Protein AF-A0A1E7PU92-F1 (afdb_monomer_lite)

Foldseek 3Di:
DDPDDDDDDPDDDDDDDPDDDDDDDPDDDDDDDPDDDDDDDPPDDDDDDPPDDDDDDPPDDDDDDPAKDWDDDPRWIWMQGPVGIDTDDPDDDDPPDPDD

Radius of gyration: 20.49 Å; chains: 1; bounding box: 46×32×55 Å

Structure (mmCIF, N/CA/C/O backbone):
data_AF-A0A1E7PU92-F1
#
_entry.id   AF-A0A1E7PU92-F1
#
loop_
_atom_site.group_PDB
_atom_site.id
_atom_site.type_symbol
_atom_site.label_atom_id
_atom_site.label_alt_id
_atom_site.label_comp_id
_atom_site.label_asym_id
_atom_site.label_entity_id
_atom_site.label_seq_id
_atom_site.pdbx_PDB_ins_code
_atom_site.Cartn_x
_atom_site.Cartn_y
_atom_site.Cartn_z
_atom_site.occupancy
_atom_site.B_iso_or_equiv
_atom_site.auth_seq_id
_atom_site.auth_comp_id
_atom_site.auth_asym_id
_atom_site.auth_atom_id
_atom_site.pdbx_PDB_model_num
ATOM 1 N N . MET A 1 1 ? 25.899 -20.677 -17.286 1.00 49.56 1 MET A N 1
ATOM 2 C CA . MET A 1 1 ? 25.690 -19.402 -18.004 1.00 49.56 1 MET A CA 1
ATOM 3 C C . MET A 1 1 ? 24.674 -18.627 -17.184 1.00 49.56 1 MET A C 1
ATOM 5 O O . MET A 1 1 ? 23.620 -19.192 -16.917 1.00 49.56 1 MET A O 1
ATOM 9 N N . ALA A 1 2 ? 25.016 -17.440 -16.683 1.00 72.69 2 ALA A N 1
ATOM 10 C CA . ALA A 1 2 ? 24.050 -16.575 -16.006 1.00 72.69 2 ALA A CA 1
ATOM 11 C C . ALA A 1 2 ? 23.199 -15.888 -17.087 1.00 72.69 2 ALA A C 1
ATOM 13 O O . ALA A 1 2 ? 23.751 -15.305 -18.019 1.00 72.69 2 ALA A O 1
ATOM 14 N N . ASN A 1 3 ? 21.878 -16.050 -17.026 1.00 85.88 3 ASN A N 1
ATOM 15 C CA . ASN A 1 3 ? 20.943 -15.521 -18.022 1.00 85.88 3 ASN A CA 1
ATOM 16 C C . ASN A 1 3 ? 20.388 -14.180 -17.530 1.00 85.88 3 ASN A C 1
ATOM 18 O O . ASN A 1 3 ? 19.196 -14.048 -17.255 1.00 85.88 3 ASN A O 1
ATOM 22 N N . ASP A 1 4 ? 21.283 -13.208 -17.381 1.00 94.19 4 ASP A N 1
ATOM 23 C CA . ASP A 1 4 ? 20.965 -11.915 -16.783 1.00 94.19 4 ASP A CA 1
ATOM 24 C C . ASP A 1 4 ? 20.470 -10.920 -17.841 1.00 94.19 4 ASP A C 1
ATOM 26 O O . ASP A 1 4 ? 20.942 -10.892 -18.980 1.00 94.19 4 ASP A O 1
ATOM 30 N N . ARG A 1 5 ? 19.543 -10.042 -17.449 1.00 94.06 5 ARG A N 1
ATOM 31 C CA . ARG A 1 5 ? 19.101 -8.896 -18.254 1.00 94.06 5 ARG A CA 1
ATOM 32 C C . ARG A 1 5 ? 19.315 -7.612 -17.463 1.00 94.06 5 ARG A C 1
ATOM 34 O O . ARG A 1 5 ? 18.754 -7.452 -16.385 1.00 94.06 5 ARG A O 1
ATOM 41 N N . ILE A 1 6 ? 20.060 -6.669 -18.039 1.00 96.19 6 ILE A N 1
ATOM 42 C CA . ILE A 1 6 ? 20.330 -5.348 -17.454 1.00 96.19 6 ILE A CA 1
ATOM 43 C C . ILE A 1 6 ? 19.906 -4.275 -18.458 1.00 96.19 6 ILE A C 1
ATOM 45 O O . ILE A 1 6 ? 20.300 -4.316 -19.622 1.00 96.19 6 ILE A O 1
ATOM 49 N N . SER A 1 7 ? 19.120 -3.297 -18.011 1.00 96.62 7 SER A N 1
ATOM 50 C CA . SER A 1 7 ? 18.680 -2.162 -18.829 1.00 96.62 7 SER A CA 1
ATOM 51 C C . SER A 1 7 ? 18.908 -0.842 -18.103 1.00 96.62 7 SER A C 1
ATOM 53 O O . SER A 1 7 ? 18.672 -0.745 -16.901 1.00 96.62 7 SER A O 1
ATOM 55 N N . ARG A 1 8 ? 19.324 0.195 -18.839 1.00 97.75 8 ARG A N 1
ATOM 56 C CA . ARG A 1 8 ? 19.471 1.561 -18.321 1.00 97.75 8 ARG A CA 1
ATOM 57 C C . ARG A 1 8 ? 18.827 2.561 -19.270 1.00 97.75 8 ARG A C 1
ATOM 59 O O . ARG A 1 8 ? 19.251 2.688 -20.415 1.00 97.75 8 ARG A O 1
ATOM 66 N N . ILE A 1 9 ? 17.875 3.327 -18.753 1.00 97.69 9 ILE A N 1
ATOM 67 C CA . ILE A 1 9 ? 17.216 4.425 -19.461 1.00 97.69 9 ILE A CA 1
ATOM 68 C C . ILE A 1 9 ? 17.702 5.725 -18.815 1.00 97.69 9 ILE A C 1
ATOM 70 O O . ILE A 1 9 ? 17.707 5.851 -17.595 1.00 97.69 9 ILE A O 1
ATOM 74 N N . LYS A 1 10 ? 18.226 6.658 -19.618 1.00 97.88 10 LYS A N 1
ATOM 75 C CA . LYS A 1 10 ? 18.840 7.903 -19.107 1.00 97.88 10 LYS A CA 1
ATOM 76 C C . LYS A 1 10 ? 17.839 9.038 -18.892 1.00 97.88 10 LYS A C 1
ATOM 78 O O . LYS A 1 10 ? 18.182 10.005 -18.225 1.00 97.88 10 LYS A O 1
ATOM 83 N N . ASN A 1 11 ? 16.665 8.936 -19.508 1.00 98.19 11 ASN A N 1
ATOM 84 C CA . ASN A 1 11 ? 15.615 9.944 -19.451 1.00 98.19 11 ASN A CA 1
ATOM 85 C C . ASN A 1 11 ? 14.304 9.263 -19.024 1.00 98.19 11 ASN A C 1
ATOM 87 O O . ASN A 1 11 ? 14.287 8.624 -17.977 1.00 98.19 11 ASN A O 1
ATOM 91 N N . ASN A 1 12 ? 13.250 9.319 -19.840 1.00 98.25 12 ASN A N 1
ATOM 92 C CA . ASN A 1 12 ? 11.941 8.779 -19.483 1.00 98.25 12 ASN A CA 1
ATOM 93 C C . ASN A 1 12 ? 11.724 7.363 -20.023 1.00 98.25 12 ASN A C 1
ATOM 95 O O . ASN A 1 12 ? 12.120 7.056 -21.149 1.00 98.25 12 ASN A O 1
ATOM 99 N N . ASP A 1 13 ? 11.042 6.544 -19.228 1.00 97.94 13 ASP A N 1
ATOM 100 C CA . ASP A 1 13 ? 10.445 5.278 -19.644 1.00 97.94 13 ASP A CA 1
ATOM 101 C C . ASP A 1 13 ? 8.929 5.384 -19.468 1.00 97.94 13 ASP A C 1
ATOM 103 O O . ASP A 1 13 ? 8.449 5.766 -18.397 1.00 97.94 13 ASP A O 1
ATOM 107 N N . HIS A 1 14 ? 8.180 5.083 -20.522 1.00 97.44 14 HIS A N 1
ATOM 108 C CA . HIS A 1 14 ? 6.724 5.100 -20.510 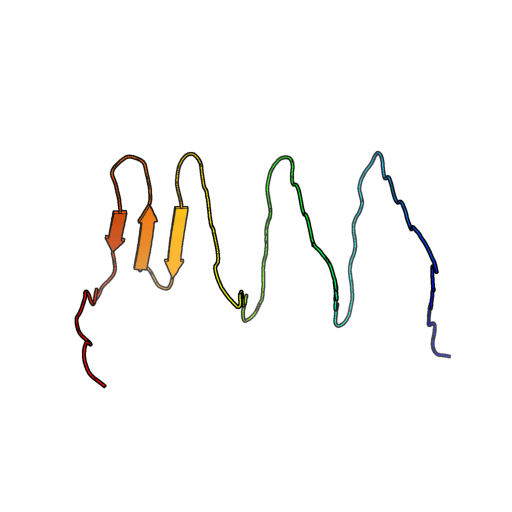1.00 97.44 14 HIS A CA 1
ATOM 109 C C . HIS A 1 14 ? 6.230 3.740 -20.982 1.00 97.44 14 HIS A C 1
ATOM 111 O O . HIS A 1 14 ? 6.523 3.318 -22.099 1.00 97.44 14 HIS A O 1
ATOM 117 N N . LEU A 1 15 ? 5.438 3.080 -20.142 1.00 97.06 15 LEU A N 1
ATOM 118 C CA . LEU A 1 15 ? 4.788 1.824 -20.475 1.00 97.06 15 LEU A CA 1
ATOM 119 C C . LEU A 1 15 ? 3.275 2.000 -20.386 1.00 97.06 15 LEU A C 1
ATOM 121 O O . LEU A 1 15 ? 2.750 2.478 -19.383 1.00 97.06 15 LEU A O 1
ATOM 125 N N . SER A 1 16 ? 2.575 1.577 -21.430 1.00 97.88 16 SER A N 1
ATOM 126 C CA . SER A 1 16 ? 1.122 1.433 -21.446 1.00 97.88 16 SER A CA 1
ATOM 127 C C . SER A 1 16 ? 0.790 0.015 -21.884 1.00 97.88 16 SER A C 1
ATOM 129 O O . SER A 1 16 ? 1.436 -0.530 -22.779 1.00 97.88 16 SER A O 1
ATOM 131 N N . VAL A 1 17 ? -0.172 -0.598 -21.206 1.00 98.31 17 VAL A N 1
ATOM 132 C CA . VAL A 1 17 ? -0.641 -1.953 -21.490 1.00 98.31 17 VAL A CA 1
ATOM 133 C C . VAL A 1 17 ? -2.161 -1.886 -21.493 1.00 98.31 17 VAL A C 1
ATOM 135 O O . VAL A 1 17 ? -2.749 -1.601 -20.457 1.00 98.31 17 VAL A O 1
ATOM 138 N N . ASP A 1 18 ? -2.783 -2.124 -22.648 1.00 98.38 18 ASP A N 1
ATOM 139 C CA . ASP A 1 18 ? -4.247 -2.051 -22.792 1.00 98.38 18 ASP A CA 1
ATOM 140 C C . ASP A 1 18 ? -4.961 -3.261 -22.169 1.00 98.38 18 ASP A C 1
ATOM 142 O O . ASP A 1 18 ? -6.148 -3.205 -21.857 1.00 98.38 18 ASP A O 1
ATOM 146 N N . GLY A 1 19 ? -4.234 -4.370 -22.013 1.00 98.12 19 GLY A N 1
ATOM 147 C CA . GLY A 1 19 ? -4.706 -5.592 -21.370 1.00 98.12 19 GLY A CA 1
ATOM 148 C C . GLY A 1 19 ? -4.067 -5.817 -20.001 1.00 98.12 19 GLY A C 1
ATOM 149 O O . GLY A 1 19 ? -3.811 -4.891 -19.237 1.00 98.12 19 GLY A O 1
ATOM 150 N N . ASP A 1 20 ? -3.765 -7.079 -19.703 1.00 98.19 20 ASP A N 1
ATOM 151 C CA . ASP A 1 20 ? -3.218 -7.470 -18.407 1.00 98.19 20 ASP A CA 1
ATOM 152 C C . ASP A 1 20 ? -1.693 -7.326 -18.345 1.00 98.19 20 ASP A C 1
ATOM 154 O O . ASP A 1 20 ? -0.962 -7.834 -19.200 1.00 98.19 20 ASP A O 1
ATOM 158 N N . ARG A 1 21 ? -1.194 -6.763 -17.241 1.00 98.00 21 ARG A N 1
ATOM 159 C CA . ARG A 1 21 ? 0.200 -6.923 -16.813 1.00 98.00 21 ARG A CA 1
ATOM 160 C C . ARG A 1 21 ? 0.247 -7.854 -15.602 1.00 98.00 21 ARG A C 1
ATOM 162 O O . ARG A 1 21 ? -0.327 -7.547 -14.564 1.00 98.00 21 ARG A O 1
ATOM 169 N N . ARG A 1 22 ? 0.962 -8.975 -15.725 1.00 98.06 22 ARG A N 1
ATOM 170 C CA . ARG A 1 22 ? 1.267 -9.898 -14.619 1.00 98.06 22 ARG A CA 1
ATOM 171 C C . ARG A 1 22 ? 2.778 -10.035 -14.486 1.00 98.06 22 ARG A C 1
ATOM 173 O O . ARG A 1 22 ? 3.471 -10.158 -15.493 1.00 98.06 22 ARG A O 1
ATOM 180 N N . GLU A 1 23 ? 3.275 -10.014 -13.258 1.00 97.44 23 GLU A N 1
ATOM 181 C CA . GLU A 1 23 ? 4.700 -10.114 -12.945 1.00 97.44 23 GLU A CA 1
ATOM 182 C C . GLU A 1 23 ? 4.896 -11.137 -11.825 1.00 97.44 23 GLU A C 1
ATOM 184 O O . GLU A 1 23 ? 4.110 -11.187 -10.882 1.00 97.44 23 GLU A O 1
ATOM 189 N N . SER A 1 24 ? 5.915 -11.982 -11.962 1.00 97.62 24 SER A N 1
ATOM 190 C CA . SER A 1 24 ? 6.279 -12.997 -10.976 1.00 97.62 24 SER A CA 1
ATOM 191 C C . SER A 1 24 ? 7.793 -13.021 -10.856 1.00 97.62 24 SER A C 1
ATOM 193 O O . SER A 1 24 ? 8.487 -13.292 -11.837 1.00 97.62 24 SER A O 1
ATOM 195 N N . THR A 1 25 ? 8.293 -12.778 -9.652 1.00 97.56 25 THR A N 1
ATOM 196 C CA . THR A 1 25 ? 9.724 -12.792 -9.340 1.00 97.56 25 THR A CA 1
ATOM 197 C C . THR A 1 25 ? 10.005 -14.005 -8.466 1.00 97.56 25 THR A C 1
ATOM 199 O O . THR A 1 25 ? 9.403 -14.158 -7.411 1.00 97.56 25 THR A O 1
ATOM 202 N N . GLY A 1 26 ? 10.891 -14.897 -8.918 1.00 97.19 26 GLY A N 1
ATOM 203 C CA . GLY A 1 26 ? 11.240 -16.112 -8.168 1.00 97.19 26 GLY A CA 1
ATOM 204 C C . GLY A 1 26 ? 12.175 -15.876 -6.973 1.00 97.19 26 GLY A C 1
ATOM 205 O O . GLY A 1 26 ? 12.389 -16.790 -6.185 1.00 97.19 26 GLY A O 1
ATOM 206 N N . GLY A 1 27 ? 12.741 -14.674 -6.860 1.00 96.88 27 GLY A N 1
ATOM 207 C CA . GLY A 1 27 ? 13.573 -14.227 -5.745 1.00 96.88 27 GLY A CA 1
ATOM 208 C C . GLY A 1 27 ? 13.136 -12.846 -5.261 1.00 96.88 27 GLY A C 1
ATOM 209 O O . GLY A 1 27 ? 11.966 -12.483 -5.381 1.00 96.88 27 GLY A O 1
ATOM 210 N N . ASP A 1 28 ? 14.080 -12.063 -4.752 1.00 97.88 28 ASP A N 1
ATOM 211 C CA . ASP A 1 28 ? 13.777 -10.762 -4.158 1.00 97.88 28 ASP A CA 1
ATOM 212 C C . ASP A 1 28 ? 13.411 -9.701 -5.208 1.00 97.88 28 ASP A C 1
ATOM 214 O O . ASP A 1 28 ? 14.011 -9.617 -6.284 1.00 97.88 28 ASP A O 1
ATOM 218 N N . TYR A 1 29 ? 12.449 -8.842 -4.863 1.00 97.81 29 TYR A N 1
ATOM 219 C CA . TYR A 1 29 ? 12.088 -7.653 -5.631 1.00 97.81 29 TYR A CA 1
ATOM 220 C C . TYR A 1 29 ? 12.358 -6.397 -4.802 1.00 97.81 29 TYR A C 1
ATOM 222 O O . TYR A 1 29 ? 11.792 -6.222 -3.723 1.00 97.81 29 TYR A O 1
ATOM 230 N N . THR A 1 30 ? 13.178 -5.496 -5.340 1.00 97.31 30 THR A N 1
ATOM 231 C CA . THR A 1 30 ? 13.497 -4.211 -4.711 1.00 97.31 30 THR A CA 1
ATOM 232 C C . THR A 1 30 ? 13.121 -3.074 -5.646 1.00 97.31 30 THR A C 1
ATOM 234 O O . THR A 1 30 ? 13.578 -3.021 -6.787 1.00 97.31 30 THR A O 1
ATOM 237 N N . LEU A 1 31 ? 12.335 -2.128 -5.133 1.00 97.62 31 LEU A N 1
ATOM 238 C CA . LEU A 1 31 ? 11.992 -0.886 -5.814 1.00 97.62 31 LEU A CA 1
ATOM 239 C C . LEU A 1 31 ? 12.528 0.298 -5.011 1.00 97.62 31 LEU A C 1
ATOM 241 O O . LEU A 1 31 ? 12.144 0.512 -3.864 1.00 97.62 31 LEU A O 1
ATOM 245 N N . THR A 1 32 ? 13.395 1.094 -5.630 1.00 98.25 32 THR A N 1
ATOM 246 C CA . THR A 1 32 ? 13.873 2.360 -5.066 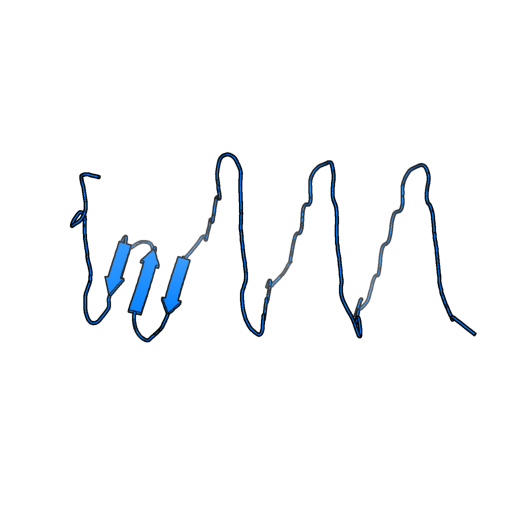1.00 98.25 32 THR A CA 1
ATOM 247 C C . THR A 1 32 ? 13.358 3.511 -5.911 1.00 98.25 32 THR A C 1
ATOM 249 O O . THR A 1 32 ? 13.594 3.561 -7.118 1.00 98.25 32 THR A O 1
ATOM 252 N N . VAL A 1 33 ? 12.672 4.454 -5.269 1.00 98.06 33 VAL A N 1
ATOM 253 C CA . VAL A 1 33 ? 12.148 5.667 -5.900 1.00 98.06 33 VAL A CA 1
ATOM 254 C C . VAL A 1 33 ? 12.697 6.867 -5.138 1.00 98.06 33 VAL A C 1
ATOM 256 O O . VAL A 1 33 ? 12.395 7.043 -3.966 1.00 98.06 33 VAL A O 1
ATOM 259 N N . ASN A 1 34 ? 13.513 7.687 -5.804 1.00 98.06 34 ASN A N 1
ATOM 260 C CA . ASN A 1 34 ? 14.113 8.881 -5.187 1.00 98.06 34 ASN A CA 1
ATOM 261 C C . ASN A 1 34 ? 13.147 10.077 -5.135 1.00 98.06 34 ASN A C 1
ATOM 263 O O . ASN A 1 34 ? 13.373 11.021 -4.386 1.00 98.06 34 ASN A O 1
ATOM 267 N N . GLY A 1 35 ? 12.114 10.057 -5.980 1.00 97.88 35 GLY A N 1
ATOM 268 C CA . GLY A 1 35 ? 11.026 11.031 -5.987 1.00 97.88 35 GLY A CA 1
ATOM 269 C C . GLY A 1 35 ? 9.760 10.446 -5.366 1.00 97.88 35 GLY A C 1
ATOM 270 O O . GLY A 1 35 ? 9.807 9.778 -4.339 1.00 97.88 35 GLY A O 1
ATOM 271 N N . ASN A 1 36 ? 8.622 10.656 -6.027 1.00 98.06 36 ASN A N 1
ATOM 272 C CA . ASN A 1 36 ? 7.328 10.164 -5.561 1.00 98.06 36 ASN A CA 1
ATOM 273 C C . ASN A 1 36 ? 6.961 8.828 -6.213 1.00 98.06 36 ASN A C 1
ATOM 275 O O . ASN A 1 36 ? 7.133 8.652 -7.420 1.00 98.06 36 ASN A O 1
ATOM 279 N N . HIS A 1 37 ? 6.372 7.927 -5.430 1.00 97.94 37 HIS A N 1
ATOM 280 C CA . HIS A 1 37 ? 5.673 6.751 -5.935 1.00 97.94 37 HIS A CA 1
ATOM 281 C C . HIS A 1 37 ? 4.163 6.980 -5.809 1.00 97.94 37 HIS A C 1
ATOM 283 O O . HIS A 1 37 ? 3.636 7.027 -4.700 1.00 97.94 37 HIS A O 1
ATOM 289 N N . HIS A 1 38 ? 3.476 7.155 -6.939 1.00 97.56 38 HIS A N 1
ATOM 290 C CA . HIS A 1 38 ? 2.018 7.260 -6.993 1.00 97.56 38 HIS A CA 1
ATOM 291 C C . HIS A 1 38 ? 1.451 5.976 -7.597 1.00 97.56 38 HIS A C 1
ATOM 293 O O . HIS A 1 38 ? 1.811 5.607 -8.714 1.00 97.56 38 HIS A O 1
ATOM 299 N N . ASN A 1 39 ? 0.577 5.305 -6.851 1.00 96.94 39 ASN A N 1
ATOM 300 C CA . ASN A 1 39 ? -0.053 4.059 -7.257 1.00 96.94 39 ASN A CA 1
ATOM 301 C C . ASN A 1 39 ? -1.572 4.224 -7.149 1.00 96.94 39 ASN A C 1
ATOM 303 O O . ASN A 1 39 ? -2.091 4.400 -6.051 1.00 96.94 39 ASN A O 1
ATOM 307 N N . GLN A 1 40 ? -2.256 4.228 -8.292 1.00 97.25 40 GLN A N 1
ATOM 308 C CA . GLN A 1 40 ? -3.701 4.415 -8.384 1.00 97.25 40 GLN A CA 1
ATOM 309 C C . GLN A 1 40 ? -4.341 3.117 -8.868 1.00 97.25 40 GLN A C 1
ATOM 311 O O . GLN A 1 40 ? -4.041 2.644 -9.964 1.00 97.25 40 GLN A O 1
ATOM 316 N N . GLN A 1 41 ? -5.252 2.558 -8.073 1.00 97.50 41 GLN A N 1
ATOM 317 C CA . GLN A 1 41 ? -6.009 1.361 -8.430 1.00 97.50 41 GLN A CA 1
ATOM 318 C C . GLN A 1 41 ? -7.480 1.710 -8.636 1.00 97.50 41 GLN A C 1
ATOM 320 O O . GLN A 1 41 ? -8.069 2.452 -7.856 1.00 97.50 41 GLN A O 1
ATOM 325 N N . GLY A 1 42 ? -8.090 1.155 -9.685 1.00 97.38 42 GLY A N 1
ATOM 326 C CA . GLY A 1 42 ? -9.508 1.390 -9.975 1.00 97.38 42 GLY A CA 1
ATOM 327 C C . GLY A 1 42 ? -10.477 0.599 -9.089 1.00 97.38 42 GLY A C 1
ATOM 328 O O . GLY A 1 42 ? -11.635 0.981 -8.990 1.00 97.38 42 GLY A O 1
ATOM 329 N N . HIS A 1 43 ? -10.021 -0.498 -8.470 1.00 96.88 43 HIS A N 1
ATOM 330 C CA . HIS A 1 43 ? -10.875 -1.398 -7.682 1.00 96.88 43 HIS A CA 1
ATOM 331 C C . HIS A 1 43 ? -10.295 -1.707 -6.298 1.00 96.88 43 HIS A C 1
ATOM 333 O O . HIS A 1 43 ? -10.916 -1.377 -5.294 1.00 96.88 43 HIS A O 1
ATOM 339 N N . ALA A 1 44 ? -9.125 -2.352 -6.228 1.00 96.56 44 ALA A N 1
ATOM 340 C CA . ALA A 1 44 ? -8.537 -2.783 -4.962 1.00 96.56 44 ALA A CA 1
ATOM 341 C C . ALA A 1 44 ? -7.006 -2.844 -5.018 1.00 96.56 44 ALA A C 1
ATOM 343 O O . ALA A 1 44 ? -6.419 -3.090 -6.073 1.00 96.56 44 ALA A O 1
ATOM 344 N N . GLN A 1 45 ? -6.383 -2.690 -3.849 1.00 97.31 45 GLN A N 1
ATOM 345 C CA . GLN A 1 45 ? -4.989 -3.032 -3.589 1.00 97.31 45 GLN A CA 1
ATOM 346 C C . GLN A 1 45 ? -4.968 -4.193 -2.588 1.00 97.31 45 GLN A C 1
ATOM 348 O O . GLN A 1 45 ? -5.432 -4.048 -1.460 1.00 97.31 45 GLN A O 1
ATOM 353 N N . LEU A 1 46 ? -4.446 -5.344 -3.011 1.00 97.62 46 LEU A N 1
ATOM 354 C CA . LEU A 1 46 ? -4.321 -6.543 -2.181 1.00 97.62 46 LEU A CA 1
ATOM 355 C C . LEU A 1 46 ? -2.838 -6.794 -1.907 1.00 97.62 46 LEU A C 1
ATOM 357 O O . LEU A 1 46 ? -2.041 -6.823 -2.844 1.00 97.62 46 LEU A O 1
ATOM 361 N N . ILE A 1 47 ? -2.470 -6.951 -0.636 1.00 97.00 47 ILE A N 1
ATOM 362 C CA . ILE A 1 47 ? -1.098 -7.251 -0.217 1.00 97.00 47 ILE A CA 1
ATOM 363 C C . ILE A 1 47 ? -1.137 -8.467 0.700 1.00 97.00 47 ILE A C 1
ATOM 365 O O . ILE A 1 47 ? -1.797 -8.444 1.736 1.00 97.00 47 ILE A O 1
ATOM 369 N N . GLU A 1 48 ? -0.385 -9.498 0.334 1.00 97.19 48 GLU A N 1
ATOM 370 C CA . GLU A 1 48 ? -0.135 -10.668 1.165 1.00 97.19 48 GLU A CA 1
ATOM 371 C C . GLU A 1 48 ? 1.368 -10.768 1.424 1.00 97.19 48 GLU A C 1
ATOM 373 O O 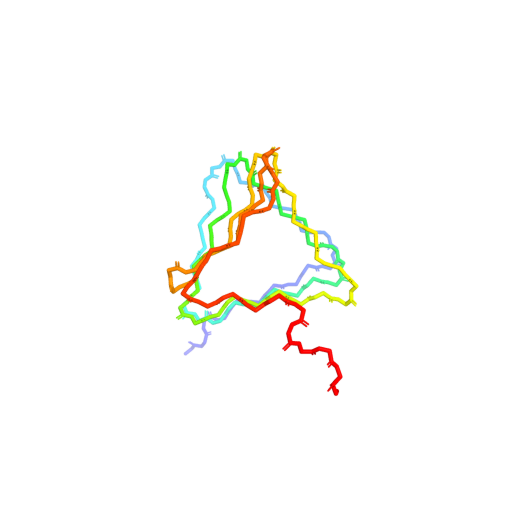. GLU A 1 48 ? 2.177 -10.711 0.498 1.00 97.19 48 GLU A O 1
ATOM 378 N N . ALA A 1 49 ? 1.746 -10.895 2.693 1.00 97.50 49 ALA A N 1
ATOM 379 C CA . ALA A 1 49 ? 3.127 -11.094 3.104 1.00 97.50 49 ALA A CA 1
ATOM 380 C C . ALA A 1 49 ? 3.177 -12.230 4.123 1.00 97.50 49 ALA A C 1
ATOM 382 O O . ALA A 1 49 ? 2.432 -12.220 5.100 1.00 97.50 49 ALA A O 1
ATOM 383 N N . GLY A 1 50 ? 4.085 -13.188 3.925 1.00 97.50 50 GLY A N 1
ATOM 384 C CA . GLY A 1 50 ? 4.182 -14.361 4.800 1.00 97.50 50 GLY A CA 1
ATOM 385 C C . GLY A 1 50 ? 4.682 -14.062 6.218 1.00 97.50 50 GLY A C 1
ATOM 386 O O . GLY A 1 50 ? 4.515 -14.894 7.102 1.00 97.50 50 GLY A O 1
ATOM 387 N N . GLN A 1 51 ? 5.307 -12.901 6.444 1.00 97.19 51 GLN A N 1
ATOM 388 C CA . GLN A 1 51 ? 5.861 -12.534 7.753 1.00 97.19 51 GLN A CA 1
ATOM 389 C C . GLN A 1 51 ? 5.469 -11.121 8.185 1.00 97.19 51 GLN A C 1
ATOM 391 O O . GLN A 1 51 ? 4.924 -10.945 9.271 1.00 97.19 51 GLN A O 1
ATOM 396 N N . GLN A 1 52 ? 5.746 -10.104 7.364 1.00 96.94 52 GLN A N 1
ATOM 397 C CA . GLN A 1 52 ? 5.575 -8.714 7.781 1.00 96.94 52 GLN A CA 1
ATOM 398 C C . GLN A 1 52 ? 5.303 -7.781 6.600 1.00 96.94 52 GLN A C 1
ATOM 400 O O . GLN A 1 52 ? 5.933 -7.890 5.550 1.00 96.94 52 GLN A O 1
ATOM 405 N N . ILE A 1 53 ? 4.424 -6.805 6.832 1.00 97.69 53 ILE A N 1
ATOM 406 C CA . ILE A 1 53 ? 4.339 -5.558 6.067 1.00 97.69 53 ILE A CA 1
ATOM 407 C C . ILE A 1 53 ? 4.853 -4.443 6.984 1.00 97.69 53 ILE A C 1
ATOM 409 O O . ILE A 1 53 ? 4.406 -4.330 8.126 1.00 97.69 53 ILE A O 1
ATOM 413 N N . HIS A 1 54 ? 5.803 -3.633 6.513 1.00 96.94 54 HIS A N 1
ATOM 414 C CA . HIS A 1 54 ? 6.369 -2.522 7.281 1.00 96.94 54 HIS A CA 1
ATOM 415 C C . HIS A 1 54 ? 6.184 -1.201 6.528 1.00 96.94 54 HIS A C 1
ATOM 417 O O . HIS A 1 54 ? 6.691 -1.032 5.420 1.00 96.94 54 HIS A O 1
ATOM 423 N N . HIS A 1 55 ? 5.477 -0.255 7.150 1.00 96.81 55 HIS A N 1
ATOM 424 C CA . HIS A 1 55 ? 5.338 1.115 6.665 1.00 96.81 55 HIS A CA 1
ATOM 425 C C . HIS A 1 55 ? 6.083 2.062 7.601 1.00 96.81 55 HIS A C 1
ATOM 427 O O . HIS A 1 55 ? 5.685 2.245 8.749 1.00 96.81 55 HIS A O 1
ATOM 433 N N . GLN A 1 56 ? 7.149 2.677 7.096 1.00 97.19 56 GLN A N 1
ATOM 434 C CA . GLN A 1 56 ? 7.915 3.685 7.816 1.00 97.19 56 GLN A CA 1
ATOM 435 C C . GLN A 1 56 ? 7.853 5.007 7.054 1.00 97.19 56 GLN A C 1
ATOM 437 O O . GLN A 1 56 ? 8.180 5.069 5.870 1.00 97.19 56 GLN A O 1
ATOM 442 N N . ALA A 1 57 ? 7.461 6.071 7.749 1.00 97.38 57 ALA A N 1
ATOM 443 C CA . ALA A 1 57 ? 7.465 7.428 7.225 1.00 97.38 57 ALA A CA 1
ATOM 444 C C . ALA A 1 57 ? 8.182 8.352 8.210 1.00 97.38 57 ALA A C 1
ATOM 446 O O . ALA A 1 57 ? 7.992 8.237 9.417 1.00 97.38 57 ALA A O 1
ATOM 447 N N . GLY A 1 58 ? 8.989 9.283 7.695 1.00 97.38 58 GLY A N 1
ATOM 448 C CA . GLY A 1 58 ? 9.725 10.223 8.545 1.00 97.38 58 GLY A CA 1
ATOM 449 C C . GLY A 1 58 ? 8.832 11.243 9.258 1.00 97.38 58 GLY A C 1
ATOM 450 O O . GLY A 1 58 ? 9.188 11.704 10.333 1.00 97.38 58 GLY A O 1
ATOM 451 N N . LEU A 1 59 ? 7.681 11.595 8.669 1.00 97.88 59 LEU A N 1
ATOM 452 C CA . LEU A 1 59 ? 6.772 12.612 9.216 1.00 97.88 59 LEU A CA 1
ATOM 453 C C . LEU A 1 59 ? 5.365 12.081 9.494 1.00 97.88 59 LEU A C 1
ATOM 455 O O . LEU A 1 59 ? 4.860 12.249 10.598 1.00 97.88 59 LEU A O 1
ATOM 459 N N . LYS A 1 60 ? 4.698 11.487 8.496 1.00 96.38 60 LYS A N 1
ATOM 460 C CA . LYS A 1 60 ? 3.296 11.071 8.624 1.00 96.38 60 LYS A CA 1
ATOM 461 C C . LYS A 1 60 ? 2.947 9.885 7.738 1.00 96.38 60 LYS A C 1
ATOM 463 O O . LYS A 1 60 ? 3.456 9.769 6.626 1.00 96.38 60 LYS A O 1
ATOM 468 N N . ILE A 1 61 ? 2.003 9.085 8.219 1.00 97.44 61 ILE A N 1
ATOM 469 C CA . ILE A 1 61 ? 1.214 8.143 7.426 1.00 97.44 61 ILE A CA 1
ATOM 470 C C . ILE A 1 61 ? -0.224 8.656 7.466 1.00 97.44 61 ILE A C 1
ATOM 472 O O . ILE A 1 61 ? -0.736 8.967 8.539 1.00 97.44 61 ILE A O 1
ATOM 476 N N . VAL A 1 62 ? -0.853 8.781 6.300 1.00 97.25 62 VAL A N 1
ATOM 477 C CA . VAL A 1 62 ? -2.259 9.175 6.169 1.00 97.25 62 VAL A CA 1
ATOM 478 C C . VAL A 1 62 ? -2.996 8.018 5.506 1.00 97.25 62 VAL A C 1
ATOM 480 O O . VAL A 1 62 ? -2.591 7.576 4.433 1.00 97.25 62 VAL A O 1
ATOM 483 N N . ILE A 1 63 ? -4.042 7.521 6.166 1.00 96.62 63 ILE A N 1
ATOM 484 C CA . ILE A 1 63 ? -4.940 6.482 5.655 1.00 96.62 63 ILE A CA 1
ATOM 485 C C . ILE A 1 63 ? -6.339 7.083 5.668 1.00 96.62 63 ILE A C 1
ATOM 487 O O . ILE A 1 63 ? -6.867 7.402 6.731 1.00 96.62 63 ILE A O 1
ATOM 491 N N . GLU A 1 64 ? -6.917 7.247 4.485 1.00 95.56 64 GLU A N 1
ATOM 492 C CA . GLU A 1 64 ? -8.255 7.797 4.299 1.00 95.56 64 GLU A CA 1
ATOM 493 C C . GLU A 1 64 ? -9.144 6.739 3.655 1.00 95.56 64 GLU A C 1
ATOM 495 O O . GLU A 1 64 ? -8.773 6.111 2.663 1.00 95.56 64 GLU A O 1
ATOM 500 N N . ALA A 1 65 ? -10.330 6.554 4.221 1.00 96.44 65 ALA A N 1
ATOM 501 C CA . ALA A 1 65 ? -11.373 5.724 3.649 1.00 96.44 65 ALA A CA 1
ATOM 502 C C . ALA A 1 65 ? -12.700 6.471 3.754 1.00 96.44 65 ALA A C 1
ATOM 504 O O . ALA A 1 65 ? -12.985 7.102 4.770 1.00 96.44 65 ALA A O 1
ATOM 505 N N . GLY A 1 66 ? -13.513 6.400 2.700 1.00 95.56 66 GLY A N 1
ATOM 506 C CA . GLY A 1 66 ? -14.809 7.081 2.683 1.00 95.56 66 GLY A CA 1
ATOM 507 C C . GLY A 1 66 ? -15.836 6.457 3.628 1.00 95.56 66 GLY A C 1
ATOM 508 O O . GLY A 1 66 ? -16.703 7.162 4.130 1.00 95.56 66 GLY A O 1
ATOM 509 N N . ALA A 1 67 ? -15.742 5.146 3.865 1.00 97.00 67 ALA A N 1
ATOM 510 C CA . ALA A 1 67 ? -16.700 4.412 4.686 1.00 97.00 67 ALA A CA 1
ATOM 511 C C . ALA A 1 67 ? -16.091 3.938 6.008 1.00 97.00 67 ALA A C 1
ATOM 513 O O . ALA A 1 67 ? -16.631 4.240 7.064 1.00 97.00 67 ALA A O 1
ATOM 514 N N . GLU A 1 68 ? -14.988 3.189 5.959 1.00 97.69 68 GLU A N 1
ATOM 515 C CA . GLU A 1 68 ? -14.456 2.522 7.144 1.00 97.69 68 GLU A CA 1
ATOM 516 C C . GLU A 1 68 ? -12.954 2.241 7.018 1.00 97.69 68 GLU A C 1
ATOM 518 O O . GLU A 1 68 ? -12.476 1.857 5.949 1.00 97.69 68 GLU A O 1
ATOM 523 N N . VAL A 1 69 ? -12.227 2.376 8.129 1.00 98.00 69 VAL A N 1
ATOM 524 C CA . VAL A 1 69 ? -10.889 1.796 8.315 1.00 98.00 69 VAL A CA 1
ATOM 525 C C . VAL A 1 69 ? -10.962 0.768 9.437 1.00 98.00 69 VAL A C 1
ATOM 527 O O . VAL A 1 69 ? -11.319 1.122 10.557 1.00 98.00 69 VAL A O 1
ATOM 530 N N . THR A 1 70 ? -10.559 -0.475 9.166 1.00 97.00 70 THR A N 1
ATOM 531 C CA . THR A 1 70 ? -10.501 -1.550 10.167 1.00 97.00 70 THR A CA 1
ATOM 532 C C . THR A 1 70 ? -9.107 -2.175 10.214 1.00 97.00 70 THR A C 1
ATOM 534 O O . THR A 1 70 ? -8.552 -2.572 9.192 1.00 97.00 70 THR A O 1
ATOM 537 N N . LEU A 1 71 ? -8.548 -2.284 11.419 1.00 96.56 71 LEU A N 1
ATOM 538 C CA . LEU A 1 71 ? -7.302 -2.982 11.737 1.00 96.56 71 LEU A CA 1
ATOM 539 C C . LEU A 1 71 ? -7.641 -4.148 12.662 1.00 96.56 71 LEU A C 1
ATOM 541 O O . LEU A 1 71 ? -8.228 -3.923 13.717 1.00 96.56 71 LEU A O 1
ATOM 545 N N . GLN A 1 72 ? -7.271 -5.377 12.306 1.00 94.88 72 GLN A N 1
ATOM 546 C CA . GLN A 1 72 ? -7.612 -6.571 13.083 1.00 94.88 72 GLN A CA 1
ATOM 547 C C . GLN A 1 72 ? -6.393 -7.474 13.290 1.00 94.88 72 GLN A C 1
ATOM 549 O O . GLN A 1 72 ? -5.619 -7.701 12.364 1.00 94.88 72 GLN A O 1
ATOM 554 N N . ALA A 1 73 ? -6.240 -8.018 14.499 1.00 94.81 73 ALA A N 1
ATOM 555 C CA . ALA A 1 73 ? -5.212 -9.002 14.832 1.00 94.81 73 ALA A CA 1
ATOM 556 C C . ALA A 1 73 ? -5.642 -9.859 16.031 1.00 94.81 73 ALA A C 1
ATOM 558 O O . ALA A 1 73 ? -6.104 -9.329 17.039 1.00 94.81 73 ALA A O 1
ATOM 559 N N . GLY A 1 74 ? -5.479 -11.186 15.946 1.00 92.00 74 GLY A N 1
ATOM 560 C CA . GLY A 1 74 ? -5.688 -12.093 17.088 1.00 92.00 74 GLY A CA 1
ATOM 561 C C . GLY A 1 74 ? -7.052 -11.950 17.781 1.00 92.00 74 GLY A C 1
ATOM 562 O O . GLY A 1 74 ? -7.125 -12.008 19.005 1.00 92.00 74 GLY A O 1
ATOM 563 N N . GLY A 1 75 ? -8.120 -11.681 17.019 1.00 91.19 75 GLY A N 1
ATOM 564 C CA . GLY A 1 75 ? -9.470 -11.438 17.550 1.00 91.19 75 GLY A CA 1
ATOM 565 C C . GLY A 1 75 ? -9.709 -10.039 18.138 1.00 91.19 75 GLY A C 1
ATOM 566 O O . GLY A 1 75 ? -10.835 -9.734 18.516 1.00 91.19 75 GLY A O 1
ATOM 567 N N . SER A 1 76 ? -8.691 -9.178 18.184 1.00 96.56 76 SER A N 1
ATOM 568 C CA . SER A 1 76 ? -8.822 -7.757 18.533 1.00 96.56 76 SER A CA 1
ATOM 569 C C . SER A 1 76 ? -8.974 -6.906 17.275 1.00 96.56 76 SER A C 1
ATOM 571 O O . SER A 1 76 ? -8.422 -7.260 16.231 1.00 96.56 76 SER A O 1
ATOM 573 N N . PHE A 1 77 ? -9.675 -5.775 17.363 1.00 96.38 77 PHE A N 1
ATOM 574 C CA . PHE A 1 77 ? -9.763 -4.820 16.262 1.00 96.38 77 PHE A CA 1
ATOM 575 C C . PHE A 1 77 ? -9.865 -3.360 16.715 1.00 96.38 77 PHE A C 1
ATOM 577 O O . PHE A 1 77 ? -10.349 -3.048 17.807 1.00 96.38 77 PHE A O 1
ATOM 584 N N . VAL A 1 78 ? -9.438 -2.472 15.820 1.00 97.12 78 VAL A N 1
ATOM 585 C CA . VAL A 1 78 ? -9.711 -1.034 1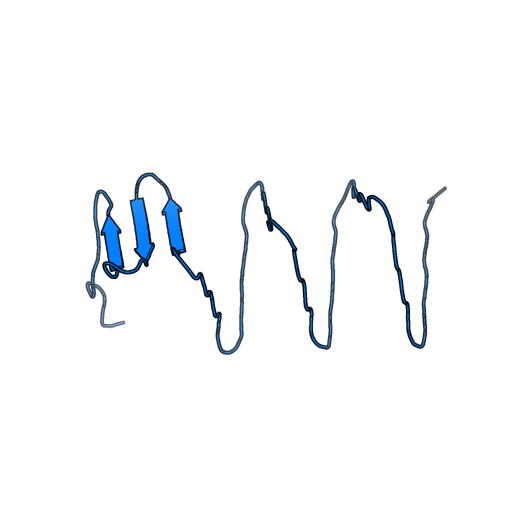5.837 1.00 97.12 78 VAL A CA 1
ATOM 586 C C . VAL A 1 78 ? -10.467 -0.706 14.562 1.00 97.12 78 VAL A C 1
ATOM 588 O O . VAL A 1 78 ? -10.016 -1.065 13.478 1.00 97.12 78 VAL A O 1
ATOM 591 N N . LYS A 1 79 ? -11.606 -0.033 14.690 1.00 97.62 79 LYS A N 1
ATOM 592 C CA . LYS A 1 79 ? -12.452 0.366 13.568 1.00 97.62 79 LYS A CA 1
ATOM 593 C C . LYS A 1 79 ? -12.781 1.849 13.656 1.00 97.62 79 LYS A C 1
ATOM 595 O O . LYS A 1 79 ? -13.112 2.332 14.738 1.00 97.62 79 LYS A O 1
ATOM 600 N N . VAL A 1 80 ? -12.714 2.541 12.526 1.00 98.19 80 VAL A N 1
ATOM 601 C CA . VAL A 1 80 ? -13.123 3.938 12.356 1.00 98.19 80 VAL A CA 1
ATOM 602 C C . VAL A 1 80 ? -14.188 3.988 11.274 1.00 98.19 80 VAL A C 1
ATOM 604 O O . VAL A 1 80 ? -13.923 3.563 10.154 1.00 98.19 80 VAL A O 1
ATOM 607 N N . ASP A 1 81 ? -15.369 4.496 11.605 1.00 97.69 81 ASP A N 1
ATOM 608 C CA . ASP A 1 81 ? -16.521 4.617 10.705 1.00 97.69 81 ASP A CA 1
ATOM 609 C C . ASP A 1 81 ? -17.345 5.883 11.062 1.00 97.69 81 ASP A C 1
ATOM 611 O O . ASP A 1 81 ? -16.949 6.632 11.965 1.00 97.69 81 ASP A O 1
ATOM 615 N N . PRO A 1 82 ? -18.482 6.182 10.396 1.00 97.25 82 PRO A N 1
ATOM 616 C CA . PRO A 1 82 ? -19.291 7.362 10.718 1.00 97.25 82 PRO A CA 1
ATOM 617 C C . PRO A 1 82 ? -19.854 7.395 12.149 1.00 97.25 82 PRO A C 1
ATOM 619 O O . PRO A 1 82 ? -20.257 8.460 12.616 1.00 97.25 82 PRO A O 1
ATOM 622 N N . GLY A 1 83 ? -19.903 6.256 12.846 1.00 96.62 83 GLY A N 1
ATOM 623 C CA . GLY A 1 83 ? -20.291 6.150 14.253 1.00 96.62 83 GLY A CA 1
ATOM 624 C C . GLY A 1 83 ? -19.156 6.468 15.233 1.00 96.62 83 GLY A C 1
ATOM 625 O O . GLY A 1 83 ?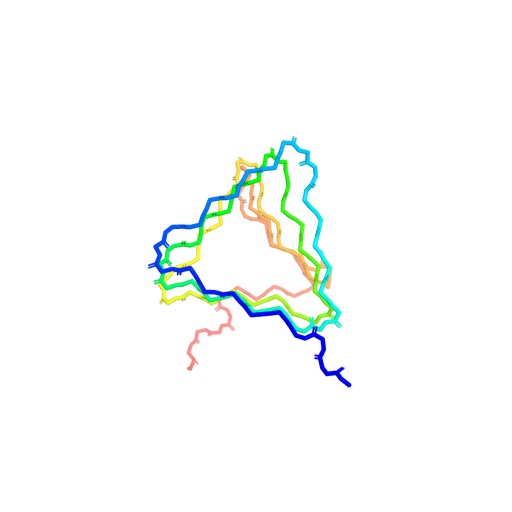 -19.410 6.577 16.433 1.00 96.62 83 GLY A O 1
ATOM 626 N N . GLY A 1 84 ? -17.923 6.647 14.748 1.00 96.38 84 GLY A N 1
ATOM 627 C CA . GLY A 1 84 ? -16.755 7.015 15.542 1.00 96.38 84 GLY A CA 1
ATOM 628 C C . GLY A 1 84 ? -15.674 5.934 15.552 1.00 96.38 84 GLY A C 1
ATOM 629 O O . GLY A 1 84 ? -15.431 5.260 14.554 1.00 96.38 84 GLY A O 1
ATOM 630 N N . VAL A 1 85 ? -14.985 5.794 16.690 1.00 97.62 85 VAL A N 1
ATOM 631 C CA . VAL A 1 85 ? -13.889 4.828 16.871 1.00 97.62 85 VAL A CA 1
ATOM 632 C C . VAL A 1 85 ? -14.334 3.701 17.798 1.00 97.62 85 VAL A C 1
ATOM 634 O O . VAL A 1 85 ? -14.676 3.942 18.955 1.00 97.62 85 VAL A O 1
ATOM 637 N N . THR A 1 86 ? -14.282 2.462 17.311 1.00 96.44 86 THR A N 1
ATOM 638 C CA . THR A 1 86 ? -14.505 1.247 18.109 1.00 96.44 86 THR A CA 1
ATOM 639 C C . THR A 1 86 ? -13.178 0.538 18.357 1.00 96.44 86 THR A C 1
ATOM 641 O O . THR A 1 86 ? -12.428 0.282 17.417 1.00 96.44 86 THR A O 1
ATOM 644 N N . VAL A 1 87 ? -12.905 0.172 19.610 1.00 96.25 87 VAL A N 1
ATOM 645 C CA . VAL A 1 87 ? -11.738 -0.634 20.002 1.00 96.25 87 VAL A CA 1
ATOM 646 C C . VAL A 1 87 ? -12.233 -1.847 20.780 1.00 96.25 87 VAL A C 1
ATOM 648 O O . VAL A 1 87 ? -12.935 -1.693 21.778 1.00 96.25 87 VAL A O 1
ATOM 651 N N . CYS A 1 88 ? -11.882 -3.051 20.334 1.00 94.06 88 CYS A N 1
ATOM 652 C CA . CYS A 1 88 ? -12.340 -4.297 20.943 1.00 94.06 88 CYS A CA 1
ATOM 653 C C . CYS A 1 88 ? -11.195 -5.312 21.038 1.00 94.06 88 CYS A C 1
ATOM 655 O O . CYS A 1 88 ? -10.417 -5.466 20.100 1.00 94.06 88 CYS A O 1
ATOM 657 N N . GLY A 1 89 ? -11.107 -6.022 22.162 1.00 94.31 89 GLY A N 1
ATOM 658 C CA . GLY A 1 89 ? -10.151 -7.103 22.390 1.00 94.31 89 GLY A CA 1
ATOM 659 C C . GLY A 1 89 ? -10.217 -7.613 23.836 1.00 94.31 89 GLY A C 1
ATOM 660 O O . GLY A 1 89 ? -10.808 -6.940 24.683 1.00 94.31 89 GLY A O 1
ATOM 661 N N . PRO A 1 90 ? -9.612 -8.777 24.151 1.00 90.75 90 PRO A N 1
ATOM 662 C CA . PRO A 1 90 ? -9.631 -9.358 25.501 1.00 90.75 90 PRO A CA 1
ATOM 663 C C . PRO A 1 90 ? -9.051 -8.439 26.587 1.00 90.75 90 PRO A C 1
ATOM 665 O O . PRO A 1 90 ? -9.475 -8.489 27.738 1.00 90.75 90 PRO A O 1
ATOM 668 N N . LEU A 1 91 ? -8.080 -7.597 26.219 1.00 89.69 91 LEU A N 1
ATOM 669 C CA . LEU A 1 91 ? -7.495 -6.565 27.068 1.00 89.69 91 LEU A CA 1
ATOM 670 C C . LEU A 1 91 ? -7.214 -5.323 26.219 1.00 89.69 91 LEU A C 1
ATOM 672 O O . LEU A 1 91 ? -6.431 -5.387 25.273 1.00 89.69 91 LEU A O 1
ATOM 676 N N . VAL A 1 92 ? -7.810 -4.188 26.587 1.00 88.88 92 VAL A N 1
ATOM 677 C CA . VAL A 1 92 ? -7.567 -2.891 25.943 1.00 88.88 92 VAL A CA 1
ATOM 678 C C . VAL A 1 92 ? -6.873 -1.971 26.938 1.00 88.88 92 VAL A C 1
ATOM 680 O O . VAL A 1 92 ? -7.398 -1.679 28.010 1.00 88.88 92 VAL A O 1
ATOM 683 N N . ARG A 1 93 ? -5.674 -1.515 26.579 1.00 84.56 93 ARG A N 1
ATOM 684 C CA . ARG A 1 93 ? -4.901 -0.535 27.341 1.00 84.56 93 ARG A CA 1
ATOM 685 C C . ARG A 1 93 ? -5.095 0.841 26.721 1.00 84.56 93 ARG A C 1
ATOM 687 O O . ARG A 1 93 ? -4.684 1.066 25.589 1.00 84.56 93 ARG A O 1
ATOM 694 N N . MET A 1 94 ? -5.712 1.752 27.463 1.00 84.69 94 MET A N 1
ATOM 695 C CA . MET A 1 94 ? -5.909 3.142 27.054 1.00 84.69 94 MET A CA 1
ATOM 696 C C . MET A 1 94 ? -5.171 4.042 28.041 1.00 84.69 94 MET A C 1
ATOM 698 O O . MET A 1 94 ? -5.444 3.986 29.237 1.00 84.69 94 MET A O 1
ATOM 702 N N . ASN A 1 95 ? -4.210 4.832 27.554 1.00 72.12 95 ASN A N 1
ATOM 703 C CA . ASN A 1 95 ? -3.381 5.740 28.364 1.00 72.12 95 ASN A CA 1
ATOM 704 C C . ASN A 1 95 ? -2.645 5.075 29.551 1.00 72.12 95 ASN A C 1
ATOM 706 O O . ASN A 1 95 ? -2.242 5.750 30.491 1.00 72.12 95 ASN A O 1
ATOM 710 N N . SER A 1 96 ? -2.452 3.753 29.539 1.00 64.31 96 SER A N 1
ATOM 711 C CA . SER A 1 96 ? -1.964 2.984 30.695 1.00 64.31 96 SER A CA 1
ATOM 712 C C . SER A 1 96 ? -0.435 2.817 30.724 1.00 64.31 96 SER A C 1
ATOM 714 O O . SER A 1 96 ? 0.055 1.736 31.053 1.0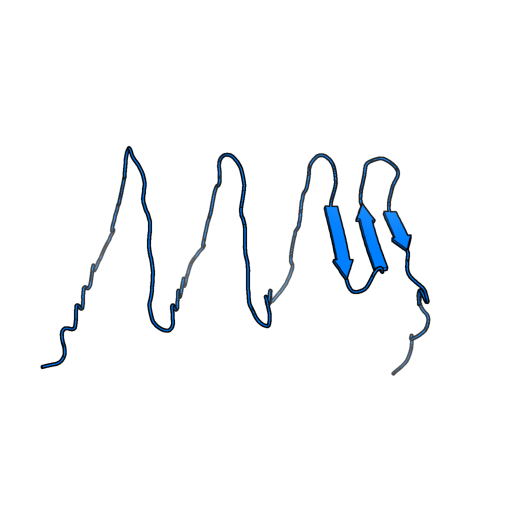0 64.31 96 SER A O 1
ATOM 716 N N . GLY A 1 97 ? 0.309 3.840 30.298 1.00 54.00 97 GLY A N 1
ATOM 717 C CA . GLY A 1 97 ? 1.767 3.775 30.147 1.00 54.00 97 GLY A CA 1
ATOM 718 C C . GLY A 1 97 ? 2.436 5.117 29.851 1.00 54.00 97 GLY A C 1
ATOM 719 O O . GLY A 1 97 ? 3.388 5.150 29.081 1.00 54.00 97 GLY A O 1
ATOM 720 N N . GLY A 1 98 ? 1.921 6.220 30.402 1.00 50.47 98 GLY A N 1
ATOM 721 C CA . GLY A 1 98 ? 2.702 7.455 30.478 1.00 50.47 98 GLY A CA 1
ATOM 722 C C . GLY A 1 98 ? 3.810 7.305 31.525 1.00 50.47 98 GLY A C 1
ATOM 723 O O . GLY A 1 98 ? 3.535 6.818 32.617 1.00 50.47 98 GLY A O 1
ATOM 724 N N . ASP A 1 99 ? 5.014 7.737 31.150 1.00 51.66 99 ASP A N 1
ATOM 725 C CA . ASP A 1 99 ? 6.275 7.813 31.905 1.00 51.66 99 ASP A CA 1
ATOM 726 C C . ASP A 1 99 ? 7.163 6.551 31.933 1.00 51.66 99 ASP A C 1
ATOM 728 O O . ASP A 1 99 ? 7.207 5.788 32.900 1.00 51.66 99 ASP A O 1
ATOM 732 N N . SER A 1 100 ? 7.958 6.362 30.870 1.00 42.84 100 SER A N 1
ATOM 733 C CA . SER A 1 100 ? 9.443 6.396 30.914 1.00 42.84 100 SER A CA 1
ATOM 734 C C . SER A 1 100 ? 10.056 6.500 29.517 1.00 42.84 100 SER A C 1
ATOM 736 O O . SER A 1 100 ? 9.477 5.926 28.569 1.00 42.84 100 SER A O 1
#

pLDDT: mean 93.24, std 11.34, range [42.84, 98.38]

Secondary structure (DSSP, 8-state):
---------SS------SS------SS------SS------SS------SS------SS------SS-EEEEETTEEEEEETTEEEEESSS--SSTT---

Sequence (100 aa):
MANDRISRIKNNDHLSVDGDRRESTGGDYTLTVNGNHHNQQGHAQLIEAGQQIHHQAGLKIVIEAGAEVTLQAGGSFVKVDPGGVTVCGPLVRMNSGGDS